Protein AF-A0A9J6ZEN1-F1 (afdb_monomer_lite)

InterPro domains:
  IPR059545 YkzI [PF27544] (34-91)

pLDDT: mean 80.87, std 17.88, range [38.81, 98.38]

Organism: NCBI:txid2994561

Foldseek 3Di:
DDDQDWDFDFDDDVNDTDTDTDRPDDDPPCDPVNVVVVVLLVVLVVVLVVLVVVLVVLVVQLVVCVVVVPPVSVVVSVVVNVVSVVSNVVSVD

Structure (mmCIF, N/CA/C/O backbone):
data_AF-A0A9J6ZEN1-F1
#
_entry.id   AF-A0A9J6ZEN1-F1
#
loop_
_atom_site.group_PDB
_atom_site.id
_atom_site.type_symbol
_atom_site.label_atom_id
_atom_site.label_alt_id
_atom_site.label_comp_id
_atom_site.label_asym_id
_atom_site.label_entity_id
_atom_site.label_seq_id
_atom_site.pdbx_PDB_ins_code
_atom_site.Cartn_x
_atom_site.Cartn_y
_atom_site.Cartn_z
_atom_site.occupancy
_atom_site.B_iso_or_equiv
_atom_site.auth_seq_id
_atom_site.auth_comp_id
_atom_site.auth_asym_id
_atom_site.auth_atom_id
_atom_site.pdbx_PDB_model_num
ATOM 1 N N . MET A 1 1 ? 18.842 10.508 -35.113 1.00 38.81 1 MET A N 1
ATOM 2 C CA . MET A 1 1 ? 18.265 10.651 -36.467 1.00 38.81 1 MET A CA 1
ATOM 3 C C . MET A 1 1 ? 18.799 9.481 -37.286 1.00 38.81 1 MET A C 1
ATOM 5 O O . MET A 1 1 ? 19.964 9.506 -37.642 1.00 38.81 1 MET A O 1
ATOM 9 N N . ASN A 1 2 ? 18.037 8.388 -37.422 1.00 42.50 2 ASN A N 1
ATOM 10 C CA . ASN A 1 2 ? 18.524 7.173 -38.091 1.00 42.50 2 ASN A CA 1
ATOM 11 C C . ASN A 1 2 ? 18.319 7.311 -39.602 1.00 42.50 2 ASN A C 1
ATOM 13 O O . ASN A 1 2 ? 17.180 7.349 -40.067 1.00 42.50 2 ASN A O 1
ATOM 17 N N . GLU A 1 3 ? 19.414 7.409 -40.355 1.00 43.97 3 GLU A N 1
ATOM 18 C CA . GLU A 1 3 ? 19.391 7.420 -41.816 1.00 43.97 3 GLU A CA 1
ATOM 19 C C . GLU A 1 3 ? 18.837 6.100 -42.355 1.00 43.97 3 GLU A C 1
ATOM 21 O O . GLU A 1 3 ? 19.393 5.016 -42.162 1.00 43.97 3 GLU A O 1
ATOM 26 N N . LYS A 1 4 ? 17.715 6.203 -43.061 1.00 50.59 4 LYS A N 1
ATOM 27 C CA . LYS A 1 4 ? 17.100 5.106 -43.795 1.00 50.59 4 LYS A CA 1
ATOM 28 C C . LYS A 1 4 ? 17.904 4.883 -45.078 1.00 50.59 4 LYS A C 1
ATOM 30 O O . LYS A 1 4 ? 17.661 5.548 -46.080 1.00 50.59 4 LYS A O 1
ATOM 35 N N . GLN A 1 5 ? 18.883 3.980 -45.055 1.00 56.41 5 GLN A N 1
ATOM 36 C CA . GLN A 1 5 ? 19.614 3.635 -46.276 1.00 56.41 5 GLN A CA 1
ATOM 37 C C . GLN A 1 5 ? 18.735 2.808 -47.218 1.00 56.41 5 GLN A C 1
ATOM 39 O O . GLN A 1 5 ? 18.325 1.693 -46.897 1.00 56.41 5 GLN A O 1
ATOM 44 N N . MET A 1 6 ? 18.461 3.367 -48.396 1.00 49.38 6 MET A N 1
ATOM 45 C CA . MET A 1 6 ? 17.757 2.700 -49.489 1.00 49.38 6 MET A CA 1
ATOM 46 C C . MET A 1 6 ? 18.803 2.021 -50.378 1.00 49.38 6 MET A C 1
ATOM 48 O O . MET A 1 6 ? 19.608 2.701 -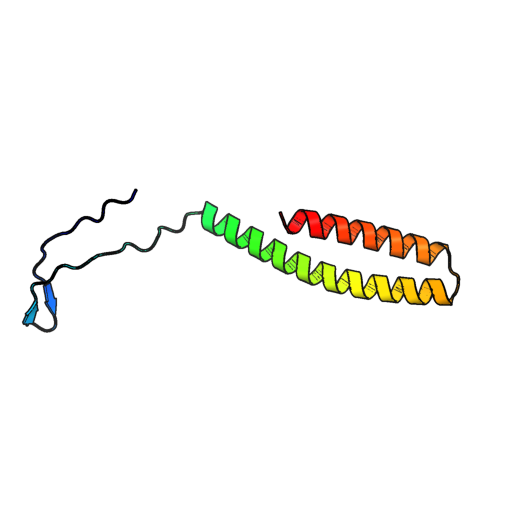51.011 1.00 49.38 6 MET A O 1
ATOM 52 N N . LYS A 1 7 ? 18.831 0.685 -50.407 1.00 57.22 7 LYS A N 1
ATOM 53 C CA . LYS A 1 7 ? 19.690 -0.079 -51.324 1.00 57.22 7 LYS A CA 1
ATOM 54 C C . LYS A 1 7 ? 18.827 -0.709 -52.412 1.00 57.22 7 LYS A C 1
ATOM 56 O O . LYS A 1 7 ? 17.908 -1.458 -52.098 1.00 57.22 7 LYS A O 1
ATOM 61 N N . ASN A 1 8 ? 19.149 -0.441 -53.678 1.00 50.12 8 ASN A N 1
ATOM 62 C CA . ASN A 1 8 ? 18.601 -1.201 -54.800 1.00 50.12 8 ASN A CA 1
ATOM 63 C C . ASN A 1 8 ? 19.223 -2.598 -54.770 1.00 50.12 8 ASN A C 1
ATOM 65 O O . ASN A 1 8 ? 20.417 -2.764 -55.006 1.00 50.12 8 ASN A O 1
ATOM 69 N N . THR A 1 9 ? 18.438 -3.609 -54.419 1.00 56.97 9 THR A N 1
ATOM 70 C CA . THR A 1 9 ? 18.859 -5.011 -54.471 1.00 56.97 9 THR A CA 1
ATOM 71 C C . THR A 1 9 ? 17.790 -5.791 -55.216 1.00 56.97 9 THR A C 1
ATOM 73 O O . THR A 1 9 ? 16.640 -5.823 -54.793 1.00 56.97 9 THR A O 1
ATOM 76 N N . SER A 1 10 ? 18.176 -6.408 -56.333 1.00 57.03 10 SER A N 1
ATOM 77 C CA . SER A 1 10 ? 17.345 -7.392 -57.026 1.00 57.03 10 SER A CA 1
ATOM 78 C C . SER A 1 10 ? 17.281 -8.656 -56.174 1.00 57.03 10 SER A C 1
ATOM 80 O O . SER A 1 10 ? 18.298 -9.322 -55.975 1.00 57.03 10 SER A O 1
ATOM 82 N N . ILE A 1 11 ? 16.098 -8.982 -55.658 1.00 63.75 11 ILE A N 1
ATOM 83 C CA . ILE A 1 11 ? 15.855 -10.199 -54.877 1.00 63.75 11 ILE A CA 1
ATOM 84 C C . ILE A 1 11 ? 14.934 -11.113 -55.682 1.00 63.75 11 ILE A C 1
ATOM 86 O O . ILE A 1 11 ? 14.037 -10.653 -56.389 1.00 63.75 11 ILE A O 1
ATOM 90 N N . ARG A 1 12 ? 15.163 -12.423 -55.594 1.00 65.31 12 ARG A N 1
ATOM 91 C CA . ARG A 1 12 ? 14.296 -13.426 -56.218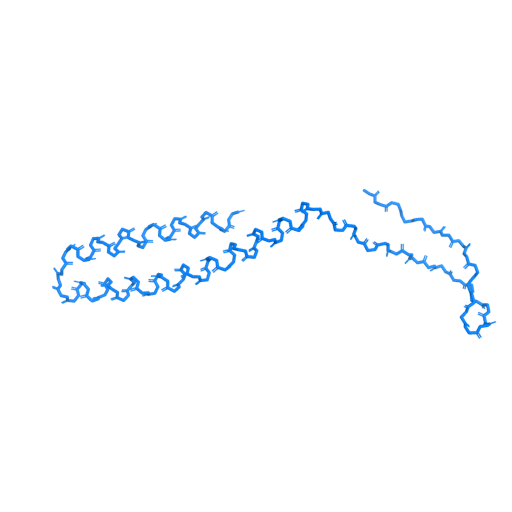 1.00 65.31 12 ARG A CA 1
ATOM 92 C C . ARG A 1 12 ? 13.331 -13.971 -55.176 1.00 65.31 12 ARG A C 1
ATOM 94 O O . ARG A 1 12 ? 13.776 -14.526 -54.175 1.00 65.31 12 ARG A O 1
ATOM 101 N N . ILE A 1 13 ? 12.030 -13.862 -55.434 1.00 60.88 13 ILE A N 1
ATOM 102 C CA . ILE A 1 13 ? 10.986 -14.530 -54.645 1.00 60.88 13 ILE A CA 1
ATOM 103 C C . ILE A 1 13 ? 10.449 -15.662 -55.516 1.00 60.88 13 ILE A C 1
ATOM 105 O O . ILE A 1 13 ? 9.920 -15.414 -56.596 1.00 60.88 13 ILE A O 1
ATOM 109 N N . ASN A 1 14 ? 10.644 -16.914 -55.093 1.00 65.25 14 ASN A N 1
ATOM 110 C CA . ASN A 1 14 ? 10.234 -18.107 -55.851 1.00 65.25 14 ASN A CA 1
ATOM 111 C C . ASN A 1 14 ? 10.745 -18.130 -57.308 1.00 65.25 14 ASN A C 1
ATOM 113 O O . ASN A 1 14 ? 10.035 -18.520 -58.227 1.00 65.25 14 ASN A O 1
ATOM 117 N N . GLY A 1 15 ? 11.981 -17.671 -57.529 1.00 69.44 15 GLY A N 1
ATOM 118 C CA . GLY A 1 15 ? 12.605 -17.635 -58.857 1.00 69.44 15 GLY A CA 1
ATOM 119 C C . GLY A 1 15 ? 12.178 -16.463 -59.749 1.00 69.44 15 GLY A C 1
ATOM 120 O O . GLY A 1 15 ? 12.815 -16.245 -60.778 1.00 69.44 15 GLY A O 1
ATOM 121 N N . ILE A 1 16 ? 11.184 -15.669 -59.341 1.00 71.44 16 ILE A N 1
ATOM 122 C CA . ILE A 1 16 ? 10.734 -14.483 -60.074 1.00 71.44 16 ILE A CA 1
ATOM 123 C C . ILE A 1 16 ? 11.584 -13.280 -59.635 1.00 71.44 16 ILE A C 1
ATOM 125 O O . ILE A 1 16 ? 11.679 -13.014 -58.430 1.00 71.44 16 ILE A O 1
ATOM 129 N N . PRO A 1 17 ? 12.239 -12.563 -60.570 1.00 66.25 17 PRO A N 1
ATOM 130 C CA . PRO A 1 17 ? 12.948 -11.334 -60.248 1.00 66.25 17 PRO A CA 1
ATOM 131 C C . PRO A 1 17 ? 11.934 -10.255 -59.867 1.00 66.25 17 PRO A C 1
ATOM 133 O O . PRO A 1 17 ? 11.028 -9.944 -60.638 1.00 66.25 17 PRO A O 1
ATOM 136 N N . PHE A 1 18 ? 12.085 -9.701 -58.669 1.00 65.44 18 PHE A N 1
ATOM 137 C CA . PHE A 1 18 ? 11.265 -8.597 -58.195 1.00 65.44 18 PHE A CA 1
ATOM 138 C C . PHE A 1 18 ? 12.156 -7.374 -57.975 1.00 65.44 18 PHE A C 1
ATOM 140 O O . PHE A 1 18 ? 13.079 -7.409 -57.156 1.00 65.44 18 PHE A O 1
ATOM 147 N N . GLU A 1 19 ? 11.879 -6.298 -58.711 1.00 66.50 19 GLU A N 1
ATOM 148 C CA . GLU A 1 19 ? 12.495 -4.993 -58.489 1.00 66.50 19 GLU A CA 1
ATOM 149 C C . GLU A 1 19 ? 11.566 -4.141 -57.626 1.00 66.50 19 GLU A C 1
ATOM 151 O O . GLU A 1 19 ? 10.446 -3.814 -58.015 1.00 66.50 19 GLU A O 1
ATOM 156 N N . GLY A 1 20 ? 12.025 -3.793 -56.428 1.00 63.53 20 GLY A N 1
ATOM 157 C CA . GLY A 1 20 ? 11.277 -2.942 -55.517 1.00 63.53 20 GLY A CA 1
ATOM 158 C C . GLY A 1 20 ? 12.169 -2.359 -54.435 1.00 63.53 20 GLY A C 1
ATOM 159 O O . GLY A 1 20 ? 13.237 -2.887 -54.121 1.00 63.53 20 GLY A O 1
ATOM 160 N N . THR A 1 21 ? 11.730 -1.243 -53.866 1.00 56.56 21 THR A N 1
ATOM 161 C CA . THR A 1 21 ? 12.457 -0.546 -52.807 1.00 56.56 21 THR A CA 1
ATOM 162 C C . THR A 1 21 ? 12.007 -1.079 -51.454 1.00 56.56 21 THR A C 1
ATOM 164 O O . THR A 1 21 ? 10.894 -0.811 -51.005 1.00 56.56 21 THR A O 1
ATOM 167 N N . PHE A 1 22 ? 12.869 -1.835 -50.780 1.00 60.44 22 PHE A N 1
ATOM 168 C CA . PHE A 1 22 ? 12.564 -2.396 -49.466 1.00 60.44 22 PHE A CA 1
ATOM 169 C C . PHE A 1 22 ? 13.159 -1.532 -48.360 1.00 60.44 22 PHE A C 1
ATOM 171 O O . PHE A 1 22 ? 14.321 -1.135 -48.401 1.00 60.44 22 PHE A O 1
ATOM 178 N N . SER A 1 23 ? 12.355 -1.254 -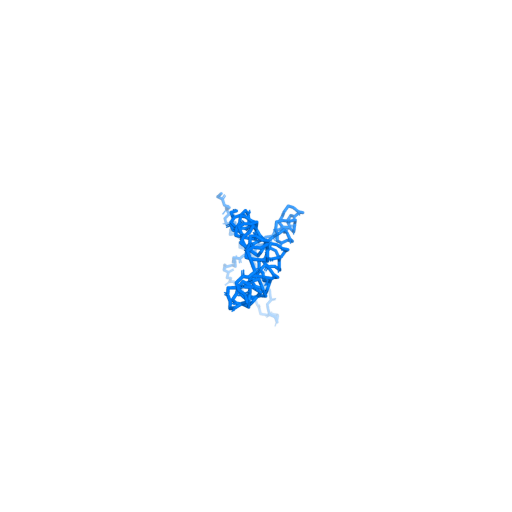47.337 1.00 50.91 23 SER A N 1
ATOM 179 C CA . SER A 1 23 ? 12.834 -0.637 -46.102 1.00 50.91 23 SER A CA 1
ATOM 180 C C . SER A 1 23 ? 13.187 -1.747 -45.117 1.00 50.91 23 SER A C 1
ATOM 182 O O . SER A 1 23 ? 12.300 -2.295 -44.472 1.00 50.91 23 SER A O 1
ATOM 184 N N . ILE A 1 24 ? 14.469 -2.101 -45.010 1.00 58.50 24 ILE A N 1
ATOM 185 C CA . ILE A 1 24 ? 14.939 -3.028 -43.974 1.00 58.50 24 ILE A CA 1
ATOM 186 C C . ILE A 1 24 ? 15.031 -2.240 -42.665 1.00 58.50 24 ILE A C 1
ATOM 188 O O . ILE A 1 24 ? 15.993 -1.512 -42.424 1.00 58.50 24 ILE A O 1
ATOM 192 N N . SER A 1 25 ? 14.004 -2.340 -41.827 1.00 54.03 25 SER A N 1
ATOM 193 C CA . SER A 1 25 ? 14.053 -1.856 -40.449 1.00 54.03 25 SER A CA 1
ATOM 194 C C . SER A 1 25 ? 14.727 -2.914 -39.580 1.00 54.03 25 SER A C 1
ATOM 196 O O . SER A 1 25 ? 14.155 -3.973 -39.331 1.00 54.03 25 SER A O 1
ATOM 198 N N . PHE A 1 26 ? 15.949 -2.638 -39.123 1.00 57.03 26 PHE A N 1
ATOM 199 C CA . PHE A 1 26 ? 16.588 -3.445 -38.087 1.00 57.03 26 PHE A CA 1
ATOM 200 C C . PHE A 1 26 ? 15.753 -3.352 -36.807 1.00 57.03 26 PHE A C 1
ATOM 202 O O . PHE A 1 26 ? 15.456 -2.249 -36.345 1.00 57.03 26 PHE A O 1
ATOM 209 N N . ALA A 1 27 ? 15.373 -4.501 -36.243 1.00 58.31 27 ALA A N 1
ATOM 210 C CA . ALA A 1 27 ? 14.778 -4.546 -34.914 1.00 58.31 27 ALA A CA 1
ATOM 211 C C . ALA A 1 27 ? 15.716 -3.825 -33.923 1.00 58.31 27 ALA A C 1
ATOM 213 O O . ALA A 1 27 ? 16.940 -3.983 -34.036 1.00 58.31 27 ALA A O 1
ATOM 214 N N . PRO A 1 28 ? 15.190 -3.011 -32.990 1.00 60.94 28 PRO A N 1
ATOM 215 C CA . PRO A 1 28 ? 16.031 -2.292 -32.044 1.00 60.94 28 PRO A CA 1
ATOM 216 C C . PRO A 1 28 ? 16.894 -3.298 -31.274 1.00 60.94 28 PRO A C 1
ATOM 218 O O . PRO A 1 28 ? 16.385 -4.278 -30.731 1.00 60.94 28 PRO A O 1
ATOM 221 N N . LYS A 1 29 ? 18.216 -3.080 -31.261 1.00 70.88 29 LYS A N 1
ATOM 222 C CA . LYS A 1 29 ? 19.132 -3.849 -30.413 1.00 70.88 29 LYS A CA 1
ATOM 223 C C . LYS A 1 29 ? 18.750 -3.567 -28.962 1.00 70.88 29 LYS A C 1
ATOM 225 O O . LYS A 1 29 ? 19.090 -2.507 -28.452 1.00 70.88 29 LYS A O 1
ATOM 230 N N . VAL A 1 30 ? 18.040 -4.501 -28.333 1.00 70.31 30 VAL A N 1
ATOM 231 C CA . VAL A 1 30 ? 17.721 -4.445 -26.903 1.00 70.31 30 VAL A CA 1
ATOM 232 C C . VAL A 1 30 ? 19.039 -4.417 -26.132 1.00 70.31 30 VAL A C 1
ATOM 234 O O . VAL A 1 30 ? 19.842 -5.350 -26.224 1.00 70.31 30 VAL A O 1
ATOM 237 N N . SER A 1 31 ? 19.295 -3.322 -25.424 1.00 79.75 31 SER A N 1
ATOM 238 C CA . SER A 1 31 ? 20.471 -3.170 -24.574 1.00 79.75 31 SER A CA 1
ATOM 239 C C . SER A 1 31 ? 20.230 -3.798 -23.200 1.00 79.75 31 SER A C 1
ATOM 241 O O . SER A 1 31 ? 19.097 -4.063 -22.798 1.00 79.75 31 SER A O 1
ATOM 243 N N . LYS A 1 32 ? 21.306 -4.030 -22.439 1.00 79.50 32 LYS A N 1
ATOM 244 C CA . LYS A 1 32 ? 21.182 -4.478 -21.042 1.00 79.50 32 LYS A CA 1
ATOM 245 C C . LYS A 1 32 ? 20.398 -3.470 -20.197 1.00 79.50 32 LYS A C 1
ATOM 247 O O . LYS A 1 32 ? 19.618 -3.882 -19.344 1.00 79.50 32 LYS A O 1
ATOM 252 N N . ASP A 1 33 ? 20.566 -2.180 -20.473 1.00 74.81 33 ASP A N 1
ATOM 253 C CA . ASP A 1 33 ? 19.872 -1.108 -19.761 1.00 74.81 33 ASP A CA 1
ATOM 254 C C . ASP A 1 33 ? 18.362 -1.137 -20.033 1.00 74.81 33 ASP A C 1
ATOM 256 O O . ASP A 1 33 ? 17.571 -0.936 -19.111 1.00 74.81 33 ASP A O 1
ATOM 260 N N . ASP A 1 34 ? 17.952 -1.494 -21.256 1.00 75.94 34 ASP A N 1
ATOM 261 C CA . ASP A 1 34 ? 16.537 -1.669 -21.611 1.00 75.94 34 ASP A CA 1
ATOM 262 C C . ASP A 1 34 ? 15.896 -2.820 -20.824 1.00 75.94 34 ASP A C 1
ATOM 264 O O . ASP A 1 34 ? 14.778 -2.688 -20.322 1.00 75.94 34 ASP A O 1
ATOM 268 N N . VAL A 1 35 ? 16.622 -3.931 -20.650 1.00 77.44 35 VAL A N 1
ATOM 269 C CA . VAL A 1 35 ? 16.159 -5.080 -19.852 1.00 77.44 35 VAL A CA 1
ATOM 270 C C . VAL A 1 35 ? 16.064 -4.714 -18.371 1.00 77.44 35 VAL A C 1
ATOM 272 O O . VAL A 1 35 ? 15.066 -5.029 -17.725 1.00 77.44 35 VAL A O 1
ATOM 275 N N . ILE A 1 36 ? 17.066 -4.016 -17.828 1.00 73.94 36 ILE A N 1
ATOM 276 C CA . ILE A 1 36 ? 17.070 -3.571 -16.425 1.00 73.94 36 ILE A CA 1
ATOM 277 C C . ILE A 1 36 ? 15.900 -2.620 -16.162 1.00 73.94 36 ILE A C 1
ATOM 279 O O . ILE A 1 36 ? 15.222 -2.750 -15.143 1.00 73.94 36 ILE A O 1
ATOM 283 N N . LYS A 1 37 ? 15.635 -1.684 -17.077 1.00 76.75 37 LYS A N 1
ATOM 284 C CA . LYS A 1 37 ? 14.508 -0.753 -16.970 1.00 76.75 37 LYS A CA 1
ATOM 285 C C . LYS A 1 37 ? 13.167 -1.485 -17.019 1.00 76.75 37 LYS A C 1
ATOM 287 O O . LYS A 1 37 ? 12.323 -1.250 -16.160 1.00 76.75 37 LYS A O 1
ATOM 292 N N . ALA A 1 38 ? 12.987 -2.407 -17.964 1.00 70.88 38 ALA A N 1
ATOM 293 C CA . ALA A 1 38 ? 11.772 -3.218 -18.055 1.00 70.88 38 ALA A CA 1
ATOM 294 C C . ALA A 1 38 ? 11.539 -4.059 -16.788 1.00 70.88 38 ALA A C 1
ATOM 296 O O . ALA A 1 38 ? 10.419 -4.128 -16.281 1.00 70.88 38 ALA A O 1
ATOM 297 N N . PHE A 1 39 ? 12.601 -4.644 -16.233 1.00 70.62 39 PHE A N 1
ATOM 298 C CA . PHE A 1 39 ? 12.527 -5.420 -14.998 1.00 70.62 39 PHE A CA 1
ATOM 299 C C . PHE A 1 39 ? 12.158 -4.558 -13.783 1.00 70.62 39 PHE A C 1
ATOM 301 O O . PHE A 1 39 ? 11.288 -4.942 -13.004 1.00 70.62 39 PHE A O 1
ATOM 308 N N . LYS A 1 40 ? 12.768 -3.372 -13.638 1.00 76.94 40 LYS A N 1
ATOM 309 C CA . LYS A 1 40 ? 12.416 -2.409 -12.580 1.00 76.94 40 LYS A CA 1
ATOM 310 C C . LYS A 1 40 ? 10.955 -1.974 -12.672 1.00 76.94 40 LYS A C 1
ATOM 312 O O . LYS A 1 40 ? 10.270 -1.984 -11.658 1.00 76.94 40 LYS A O 1
ATOM 317 N N . ASN A 1 41 ? 10.473 -1.677 -13.878 1.00 79.38 41 ASN A N 1
ATOM 318 C CA . ASN A 1 41 ? 9.076 -1.304 -14.101 1.00 79.38 41 ASN A CA 1
ATOM 319 C C . ASN A 1 41 ? 8.111 -2.445 -13.749 1.00 79.38 41 ASN A C 1
ATOM 321 O O . ASN A 1 41 ? 7.070 -2.200 -13.152 1.00 79.38 41 ASN A O 1
ATOM 325 N N . THR A 1 42 ? 8.468 -3.690 -14.086 1.00 84.31 42 THR A N 1
ATOM 326 C CA . THR A 1 42 ? 7.652 -4.870 -13.749 1.00 84.31 42 THR A CA 1
ATOM 327 C C . THR A 1 42 ? 7.561 -5.046 -12.235 1.00 84.31 42 THR A C 1
ATOM 329 O O . THR A 1 42 ? 6.464 -5.150 -11.701 1.00 84.31 42 THR A O 1
ATOM 332 N N . ARG A 1 43 ? 8.696 -4.966 -11.529 1.00 85.38 43 ARG A N 1
ATOM 333 C CA . ARG A 1 43 ? 8.722 -5.047 -10.061 1.00 85.38 43 ARG A CA 1
ATOM 334 C C . ARG A 1 43 ? 7.962 -3.914 -9.379 1.00 85.38 43 ARG A C 1
ATOM 336 O O . ARG A 1 43 ? 7.286 -4.157 -8.389 1.00 85.38 43 ARG A O 1
ATOM 343 N N . ALA A 1 44 ? 8.077 -2.688 -9.889 1.00 87.81 44 ALA A N 1
ATOM 344 C CA . ALA A 1 44 ? 7.322 -1.557 -9.360 1.00 87.81 44 ALA A CA 1
ATOM 345 C C . ALA A 1 44 ? 5.810 -1.784 -9.520 1.00 87.81 44 ALA A C 1
ATOM 347 O O . ALA A 1 44 ? 5.057 -1.574 -8.576 1.00 87.81 44 ALA A O 1
ATOM 348 N N . ALA A 1 45 ? 5.370 -2.298 -10.673 1.00 86.81 45 ALA A N 1
ATOM 349 C CA . ALA A 1 45 ? 3.966 -2.624 -10.915 1.00 86.81 45 ALA A CA 1
ATOM 350 C C . ALA A 1 45 ? 3.450 -3.769 -10.022 1.00 86.81 45 ALA A C 1
ATOM 352 O O . ALA A 1 45 ? 2.334 -3.690 -9.501 1.00 86.81 45 ALA A O 1
ATOM 353 N N . GLU A 1 46 ? 4.257 -4.813 -9.817 1.00 92.94 46 GLU A N 1
ATOM 354 C CA . GLU A 1 46 ? 3.957 -5.900 -8.874 1.00 92.94 46 GLU A CA 1
ATOM 355 C C . GLU A 1 46 ? 3.799 -5.349 -7.452 1.00 92.94 46 GLU A C 1
ATOM 357 O O . GLU A 1 46 ? 2.774 -5.584 -6.815 1.00 92.94 46 GLU A O 1
ATOM 362 N N . ARG A 1 47 ? 4.742 -4.515 -6.994 1.00 95.06 47 ARG A N 1
ATOM 363 C CA . ARG A 1 47 ? 4.683 -3.934 -5.649 1.00 95.06 47 ARG A CA 1
ATOM 364 C C . ARG A 1 47 ? 3.499 -2.987 -5.461 1.00 95.06 47 ARG A C 1
ATOM 366 O O . ARG A 1 47 ? 2.834 -3.062 -4.439 1.00 95.06 47 ARG A O 1
ATOM 373 N N . ILE A 1 48 ? 3.176 -2.150 -6.448 1.00 93.06 48 ILE A N 1
ATOM 374 C CA . ILE A 1 48 ? 1.967 -1.304 -6.408 1.00 93.06 48 ILE A CA 1
ATOM 375 C C . ILE A 1 48 ? 0.704 -2.166 -6.271 1.00 93.06 48 ILE A C 1
ATOM 377 O O . ILE A 1 48 ? -0.248 -1.773 -5.600 1.00 93.06 48 ILE A O 1
ATOM 381 N N . THR A 1 49 ? 0.681 -3.344 -6.897 1.00 93.50 49 THR A N 1
ATOM 382 C CA . THR A 1 49 ? -0.453 -4.270 -6.779 1.00 93.50 49 THR A CA 1
ATOM 383 C C . THR A 1 49 ? -0.563 -4.833 -5.363 1.00 93.50 49 THR A C 1
ATOM 385 O O . THR A 1 49 ? -1.657 -4.844 -4.808 1.00 93.50 49 THR A O 1
ATOM 388 N N . GLU A 1 50 ? 0.553 -5.234 -4.754 1.00 96.25 50 GLU A N 1
ATOM 389 C CA . GLU A 1 50 ? 0.590 -5.684 -3.354 1.00 96.25 50 GLU A CA 1
ATOM 390 C C . GLU A 1 50 ? 0.187 -4.573 -2.377 1.00 96.25 50 GLU A C 1
ATOM 392 O O . GLU A 1 50 ? -0.641 -4.804 -1.502 1.00 96.25 50 GLU A O 1
ATOM 397 N N . ILE A 1 51 ? 0.691 -3.349 -2.569 1.00 96.75 51 ILE A N 1
ATOM 398 C CA . ILE A 1 51 ? 0.356 -2.192 -1.726 1.00 96.75 51 ILE A CA 1
ATOM 399 C C . ILE A 1 51 ? -1.153 -1.938 -1.708 1.00 96.75 51 ILE A C 1
ATOM 401 O O . ILE A 1 51 ? -1.694 -1.602 -0.662 1.00 96.75 51 ILE A O 1
ATOM 405 N N . LYS A 1 52 ? -1.856 -2.116 -2.834 1.00 95.12 52 LYS A N 1
ATOM 406 C CA . LYS A 1 52 ? -3.321 -1.965 -2.870 1.00 95.12 52 LYS A CA 1
ATOM 407 C C . LYS A 1 52 ? -4.023 -2.973 -1.965 1.00 95.12 52 LYS A C 1
ATOM 409 O O . LYS A 1 52 ? -4.923 -2.585 -1.233 1.00 95.12 52 LYS A O 1
ATOM 414 N N . ILE A 1 53 ? -3.574 -4.227 -1.986 1.00 97.81 53 ILE A N 1
ATOM 415 C CA . ILE A 1 53 ? -4.107 -5.279 -1.112 1.00 97.81 53 ILE A CA 1
ATOM 416 C C . ILE A 1 53 ? -3.832 -4.920 0.352 1.00 97.81 53 ILE A C 1
ATOM 418 O O . ILE A 1 53 ? -4.745 -4.950 1.170 1.00 97.81 53 ILE A O 1
ATOM 422 N N . GLU A 1 54 ? -2.604 -4.506 0.675 1.00 97.81 54 GLU A N 1
ATOM 423 C CA . GLU A 1 54 ? -2.248 -4.091 2.037 1.00 97.81 54 GLU A CA 1
ATOM 424 C C . GLU A 1 54 ? -3.065 -2.872 2.502 1.00 97.81 54 GLU A C 1
ATOM 426 O O . GLU A 1 54 ? -3.467 -2.810 3.661 1.00 97.81 54 GLU A O 1
ATOM 431 N N . ILE A 1 55 ? -3.346 -1.906 1.619 1.00 97.75 55 ILE A N 1
ATOM 432 C CA . 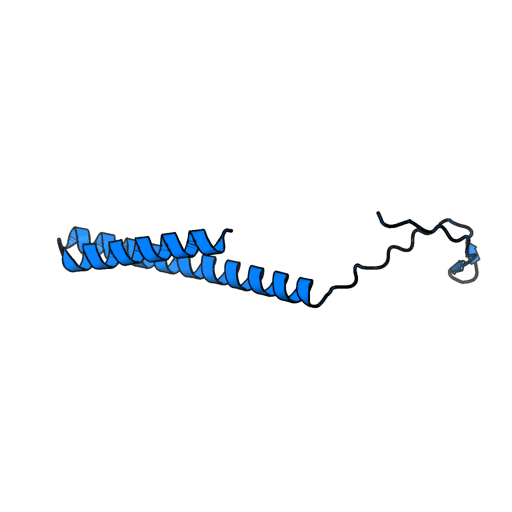ILE A 1 55 ? -4.207 -0.755 1.931 1.00 97.75 55 ILE A CA 1
ATOM 433 C C . ILE A 1 55 ? -5.622 -1.220 2.275 1.00 97.75 55 ILE A C 1
ATOM 435 O O . ILE A 1 55 ? -6.154 -0.775 3.291 1.00 97.75 55 ILE A O 1
ATOM 439 N N . ASP A 1 56 ? -6.212 -2.109 1.475 1.00 98.12 56 ASP A N 1
ATOM 440 C CA . ASP A 1 56 ? -7.556 -2.638 1.733 1.00 98.12 56 ASP A CA 1
ATOM 441 C C . ASP A 1 56 ? -7.609 -3.344 3.101 1.00 98.12 56 ASP A C 1
ATOM 443 O O . ASP A 1 56 ? -8.478 -3.050 3.924 1.00 98.12 56 ASP A O 1
ATOM 447 N N . GLU A 1 57 ? -6.611 -4.180 3.407 1.00 97.94 57 GLU A N 1
ATOM 448 C CA . GLU A 1 57 ? -6.482 -4.842 4.712 1.00 97.94 57 GLU A CA 1
ATOM 449 C C . GLU A 1 57 ? -6.366 -3.842 5.875 1.00 97.94 57 GLU A C 1
ATOM 451 O O . GLU A 1 57 ? -6.990 -4.018 6.927 1.00 97.94 57 GLU A O 1
ATOM 456 N N . GLN A 1 58 ? -5.575 -2.776 5.714 1.00 98.06 58 GLN A N 1
ATOM 457 C CA . GLN A 1 58 ? -5.419 -1.761 6.758 1.00 98.06 58 GLN A CA 1
ATOM 458 C C . GLN A 1 58 ? -6.667 -0.890 6.932 1.00 98.06 58 GLN A C 1
ATOM 460 O O . GLN A 1 58 ? -6.946 -0.457 8.051 1.00 98.06 58 GLN A O 1
ATOM 465 N N . LEU A 1 59 ? -7.434 -0.634 5.869 1.00 98.25 59 LEU A N 1
ATOM 466 C CA . LEU A 1 59 ? -8.712 0.076 5.965 1.00 98.25 59 LEU A CA 1
ATOM 467 C C . LEU A 1 59 ? -9.750 -0.752 6.725 1.00 98.25 59 LEU A C 1
ATOM 469 O O . LEU A 1 59 ? -10.453 -0.204 7.579 1.00 98.25 59 LEU A O 1
ATOM 473 N N . ASP A 1 60 ? -9.796 -2.062 6.490 1.00 98.19 60 ASP A N 1
ATOM 474 C CA . ASP A 1 60 ? -10.635 -2.978 7.266 1.00 98.19 60 ASP A CA 1
ATOM 475 C C . ASP A 1 60 ? -10.215 -3.001 8.743 1.00 98.19 60 ASP A C 1
ATOM 477 O O . ASP A 1 60 ? -11.056 -2.882 9.642 1.00 98.19 60 ASP A O 1
ATOM 481 N N . ALA A 1 61 ? -8.909 -3.080 9.018 1.00 97.44 61 ALA A N 1
ATOM 482 C CA . ALA A 1 61 ? -8.375 -3.016 10.378 1.00 97.44 61 ALA A CA 1
ATOM 483 C C . ALA A 1 61 ? -8.721 -1.690 11.076 1.00 97.44 61 ALA A C 1
ATOM 485 O O . ALA A 1 61 ? -9.148 -1.696 12.233 1.00 97.44 61 ALA A O 1
ATOM 486 N N . LEU A 1 62 ? -8.596 -0.562 10.372 1.00 98.06 62 LEU A N 1
ATOM 487 C CA . LEU A 1 62 ? -8.952 0.759 10.883 1.00 98.06 62 LEU A CA 1
ATOM 488 C C . LEU A 1 62 ? -10.452 0.862 11.173 1.00 98.06 62 LEU A C 1
ATOM 490 O O . LEU A 1 62 ? -10.837 1.365 12.226 1.00 98.06 62 LEU A O 1
ATOM 494 N N . SER A 1 63 ? -11.298 0.361 10.271 1.00 98.25 63 SER A N 1
ATOM 495 C CA . SER A 1 63 ? -12.753 0.342 10.449 1.00 98.25 63 SER A CA 1
ATOM 496 C C . SER A 1 63 ? -13.148 -0.434 11.705 1.00 98.25 63 SER A C 1
ATOM 498 O O . SER A 1 63 ? -13.915 0.068 12.530 1.00 98.25 63 SER A O 1
ATOM 500 N N . ASN A 1 64 ? -12.560 -1.615 11.907 1.00 98.06 64 ASN A N 1
ATOM 501 C CA . ASN A 1 64 ? -12.776 -2.416 13.111 1.00 98.06 64 ASN A CA 1
ATOM 502 C C . ASN A 1 64 ? -12.284 -1.690 14.371 1.00 98.06 64 ASN A C 1
ATOM 504 O O . ASN A 1 64 ? -13.011 -1.626 15.359 1.00 98.06 64 ASN A O 1
ATOM 508 N N . ALA A 1 65 ? -11.093 -1.090 14.327 1.00 98.00 65 ALA A N 1
ATOM 509 C CA . ALA A 1 65 ? -10.523 -0.359 15.457 1.00 98.00 65 ALA A CA 1
ATOM 510 C C . ALA A 1 65 ? -11.370 0.859 15.864 1.00 98.00 65 ALA A C 1
ATOM 512 O O . ALA A 1 65 ? -11.536 1.129 17.053 1.00 98.00 65 ALA A O 1
ATOM 513 N N . ILE A 1 66 ? -11.947 1.568 14.886 1.00 98.19 66 ILE A N 1
ATOM 514 C CA . ILE A 1 66 ? -12.895 2.664 15.125 1.00 98.19 66 ILE A CA 1
ATOM 515 C C . ILE A 1 66 ? -14.163 2.137 15.803 1.00 98.19 66 ILE A C 1
ATOM 517 O O . ILE A 1 66 ? -14.623 2.739 16.769 1.00 98.19 66 ILE A O 1
ATOM 521 N N . GLN A 1 67 ? -14.711 1.009 15.340 1.00 98.25 67 GLN A N 1
ATOM 522 C CA . GLN A 1 67 ? -15.914 0.408 15.929 1.00 98.25 67 GLN A CA 1
ATOM 523 C C . GLN A 1 67 ? -15.701 -0.062 17.372 1.00 98.25 67 GLN A C 1
ATOM 525 O O . GLN A 1 67 ? -16.627 0.005 18.177 1.00 98.25 67 GLN A O 1
ATOM 530 N N . THR A 1 68 ? -14.499 -0.532 17.706 1.00 98.00 68 THR A N 1
ATOM 531 C CA . THR A 1 68 ? -14.143 -0.965 19.066 1.00 98.00 68 THR A CA 1
ATOM 532 C C . THR A 1 68 ? -13.537 0.148 19.922 1.00 98.00 68 THR A C 1
ATOM 534 O O . THR A 1 68 ? -13.112 -0.127 21.041 1.00 98.00 68 THR A O 1
ATOM 537 N N . GLU A 1 69 ? -13.461 1.378 19.402 1.00 97.56 69 GLU A N 1
ATOM 538 C CA . GLU A 1 69 ? -12.835 2.546 20.039 1.00 97.56 69 GLU A CA 1
ATOM 539 C C . GLU A 1 69 ? -11.375 2.314 20.494 1.00 97.56 69 GLU A C 1
ATOM 541 O O . GLU A 1 69 ? -10.860 3.011 21.375 1.00 97.56 69 GLU A O 1
ATOM 546 N N . ASP A 1 70 ? -10.670 1.365 19.867 1.00 98.12 70 ASP A N 1
ATOM 547 C CA . ASP A 1 70 ? -9.285 1.030 20.202 1.00 98.12 70 ASP A CA 1
ATOM 548 C C . ASP A 1 70 ? -8.329 2.059 19.589 1.00 98.12 70 ASP A C 1
ATOM 550 O O . ASP A 1 70 ? -7.878 1.947 18.448 1.00 98.12 70 ASP A O 1
ATOM 554 N N . GLN A 1 71 ? -7.989 3.067 20.389 1.00 97.81 71 GLN A N 1
ATOM 555 C CA . GLN A 1 71 ? -7.099 4.159 19.991 1.00 97.81 71 GLN A CA 1
ATOM 556 C C . GLN A 1 71 ? -5.701 3.684 19.576 1.00 97.81 71 GLN A C 1
ATOM 558 O O . GLN A 1 71 ? -5.063 4.317 18.734 1.00 97.81 71 GLN A O 1
ATOM 563 N N . THR A 1 72 ? -5.216 2.571 20.134 1.00 98.00 72 THR A N 1
ATOM 564 C CA . THR A 1 72 ? -3.897 2.041 19.768 1.00 98.00 72 THR A CA 1
ATOM 565 C C . THR A 1 72 ? -3.956 1.426 18.379 1.00 98.00 72 THR A C 1
ATOM 567 O O . THR A 1 72 ? -3.126 1.747 17.527 1.00 98.00 72 THR A O 1
ATOM 570 N N . ALA A 1 73 ? -4.965 0.593 18.123 1.00 97.00 73 ALA A N 1
ATOM 571 C CA . ALA A 1 73 ? -5.170 -0.018 16.815 1.00 97.00 73 ALA A CA 1
ATOM 572 C C . ALA A 1 73 ? -5.458 1.032 15.727 1.00 97.00 73 ALA A C 1
ATOM 574 O O . ALA A 1 73 ? -4.897 0.937 14.635 1.00 97.00 73 ALA A O 1
ATOM 575 N N . ILE A 1 74 ? -6.229 2.082 16.040 1.00 98.25 74 ILE A N 1
ATOM 576 C CA . ILE A 1 74 ? -6.454 3.227 15.139 1.00 98.25 74 ILE A CA 1
ATOM 577 C C . ILE A 1 74 ? -5.122 3.877 14.754 1.00 98.25 74 ILE A C 1
ATOM 579 O O . ILE A 1 74 ? -4.860 4.098 13.569 1.00 98.25 74 ILE A O 1
ATOM 583 N N . GLN A 1 75 ? -4.263 4.169 15.736 1.00 98.31 75 GLN A N 1
ATOM 584 C CA . GLN A 1 75 ? -2.981 4.819 15.474 1.00 98.31 75 GLN A CA 1
ATOM 585 C C . GLN A 1 75 ? -2.053 3.933 14.635 1.00 98.31 75 GLN A C 1
ATOM 587 O O . GLN A 1 75 ? -1.402 4.428 13.714 1.00 98.31 75 GLN A O 1
ATOM 592 N N . VAL A 1 76 ? -2.002 2.631 14.926 1.00 98.12 76 VAL A N 1
ATOM 593 C CA . VAL A 1 76 ? -1.183 1.666 14.176 1.00 98.12 76 VAL A CA 1
ATOM 594 C C . VAL A 1 76 ? -1.646 1.569 12.723 1.00 98.12 76 VAL A C 1
ATOM 596 O O . VAL A 1 76 ? -0.823 1.739 11.823 1.00 98.12 76 VAL A O 1
ATOM 599 N N . ALA A 1 77 ? -2.945 1.368 12.486 1.00 97.56 77 ALA A N 1
ATOM 600 C CA . ALA A 1 77 ? -3.492 1.265 11.134 1.00 97.56 77 ALA A CA 1
ATOM 601 C C . ALA A 1 77 ? -3.294 2.570 10.342 1.00 97.56 77 ALA A C 1
ATOM 603 O O . ALA A 1 77 ? -2.886 2.543 9.184 1.00 97.56 77 ALA A O 1
ATOM 604 N N . THR A 1 78 ? -3.483 3.727 10.987 1.00 97.81 78 THR A N 1
ATOM 605 C CA . THR A 1 78 ? -3.264 5.045 10.364 1.00 97.81 78 THR A CA 1
ATOM 606 C C . THR A 1 78 ? -1.803 5.252 9.966 1.00 97.81 78 THR A C 1
ATOM 608 O O . THR A 1 78 ? -1.523 5.661 8.839 1.00 97.81 78 THR A O 1
ATOM 611 N N . ASN A 1 79 ? -0.860 4.933 10.860 1.00 98.38 79 ASN A N 1
ATOM 612 C CA . ASN A 1 79 ? 0.568 5.021 10.553 1.00 98.38 79 ASN A CA 1
ATOM 613 C C . ASN A 1 79 ? 0.923 4.112 9.375 1.00 98.38 79 ASN A C 1
ATOM 615 O O . ASN A 1 79 ? 1.620 4.539 8.455 1.00 98.38 79 ASN A O 1
ATOM 619 N N . LYS A 1 80 ? 0.392 2.884 9.365 1.00 97.94 80 LYS A N 1
ATOM 620 C CA . LYS A 1 80 ? 0.671 1.929 8.296 1.00 97.94 80 LYS A CA 1
ATOM 621 C C . LYS A 1 80 ? 0.114 2.383 6.948 1.00 97.94 80 LYS A C 1
ATOM 623 O O . LYS A 1 80 ? 0.817 2.300 5.944 1.00 97.94 80 LYS A O 1
ATOM 628 N N . LEU A 1 81 ? -1.098 2.934 6.924 1.00 98.25 81 LEU A N 1
ATOM 629 C CA . LEU A 1 81 ? -1.683 3.536 5.722 1.00 98.25 81 LEU A CA 1
ATOM 630 C C . LEU A 1 81 ? -0.830 4.694 5.187 1.00 98.25 81 LEU A C 1
ATOM 632 O O . LEU A 1 81 ? -0.639 4.811 3.978 1.00 98.25 81 LEU A O 1
ATOM 63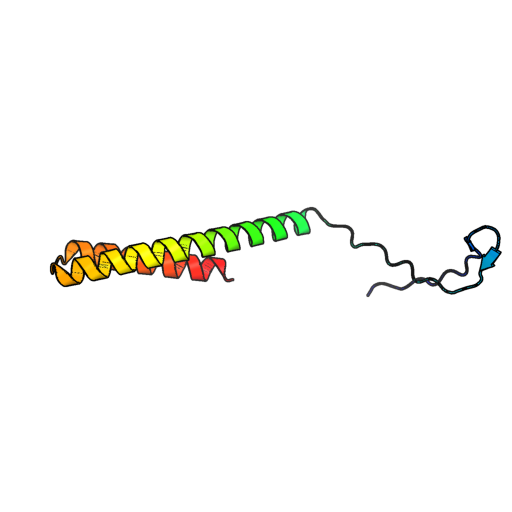6 N N . GLN A 1 82 ? -0.274 5.528 6.068 1.00 98.00 82 GLN A N 1
ATOM 637 C CA . GLN A 1 82 ? 0.596 6.633 5.663 1.00 98.00 82 GLN A CA 1
ATOM 638 C C . GLN A 1 82 ? 1.933 6.146 5.078 1.00 98.00 82 GLN A C 1
ATOM 640 O O . GLN A 1 82 ? 2.420 6.719 4.096 1.00 98.00 82 GLN A O 1
ATOM 645 N N . GLU A 1 83 ? 2.513 5.084 5.642 1.00 97.94 83 GLU A N 1
ATOM 646 C CA . GLU A 1 83 ? 3.697 4.417 5.085 1.00 97.94 83 GLU A CA 1
ATOM 647 C C . GLU A 1 83 ? 3.417 3.871 3.681 1.00 97.94 83 GLU A C 1
ATOM 649 O O . GLU A 1 83 ? 4.144 4.202 2.745 1.00 97.94 83 GLU A O 1
ATOM 654 N N . LEU A 1 84 ? 2.333 3.104 3.522 1.00 97.31 84 LEU A N 1
ATOM 655 C CA . LEU A 1 84 ? 1.941 2.488 2.249 1.00 97.31 84 LEU A CA 1
ATOM 656 C C . LEU A 1 84 ? 1.643 3.531 1.169 1.00 97.31 84 LEU A C 1
ATOM 658 O O . LEU A 1 84 ? 2.066 3.388 0.023 1.00 97.31 84 LEU A O 1
ATOM 662 N N . HIS A 1 85 ? 0.972 4.623 1.538 1.00 95.25 85 HIS A N 1
ATOM 663 C CA . HIS A 1 85 ? 0.732 5.741 0.630 1.00 95.25 85 HIS A CA 1
ATOM 664 C C . HIS A 1 85 ? 2.046 6.388 0.165 1.00 95.25 85 HIS A C 1
ATOM 666 O O . HIS A 1 85 ? 2.222 6.666 -1.020 1.00 95.25 85 HIS A O 1
ATOM 672 N N . THR A 1 86 ? 2.996 6.589 1.082 1.00 95.81 86 THR A N 1
ATOM 673 C CA . THR A 1 86 ? 4.312 7.154 0.748 1.00 95.81 86 THR A CA 1
ATOM 674 C C . THR A 1 86 ? 5.106 6.220 -0.163 1.00 95.81 86 THR A C 1
ATOM 676 O O . THR A 1 86 ? 5.712 6.682 -1.129 1.00 95.81 86 THR A O 1
ATOM 679 N N . GLU A 1 87 ? 5.084 4.915 0.112 1.00 95.06 87 GLU A N 1
ATOM 680 C CA . GLU A 1 87 ? 5.727 3.898 -0.723 1.00 95.06 87 GLU A CA 1
ATOM 681 C C . GLU A 1 87 ? 5.131 3.885 -2.140 1.00 95.06 87 GLU A C 1
ATOM 683 O O . GLU A 1 87 ? 5.877 3.935 -3.117 1.00 95.06 87 GLU A O 1
ATOM 688 N N . SER A 1 88 ? 3.799 3.911 -2.269 1.00 93.25 88 SER A N 1
ATOM 689 C CA . SER A 1 88 ? 3.119 3.945 -3.572 1.00 93.25 88 SER A CA 1
ATOM 690 C C . SER A 1 88 ? 3.550 5.149 -4.409 1.00 93.25 88 SER A C 1
ATOM 692 O O . SER A 1 88 ? 3.890 4.997 -5.580 1.00 93.25 88 SER A O 1
ATOM 694 N N . LEU A 1 89 ? 3.610 6.341 -3.805 1.00 91.62 89 LEU A N 1
ATOM 695 C CA . LEU A 1 89 ? 4.045 7.557 -4.498 1.00 91.62 89 LEU A CA 1
ATOM 696 C C . LEU A 1 89 ? 5.498 7.475 -4.981 1.00 91.62 89 LEU A C 1
ATOM 698 O O . LEU A 1 89 ? 5.827 8.034 -6.022 1.00 91.62 89 LEU A O 1
ATOM 702 N N . GLN A 1 90 ? 6.375 6.784 -4.249 1.00 90.69 90 GLN A N 1
ATOM 703 C CA . GLN A 1 90 ? 7.770 6.593 -4.658 1.00 90.69 90 GLN A CA 1
ATOM 704 C C . GLN A 1 90 ? 7.919 5.616 -5.830 1.00 90.69 90 GLN A C 1
ATOM 706 O O . GLN A 1 90 ? 8.924 5.677 -6.536 1.00 90.69 90 GLN A O 1
ATOM 711 N N . LEU A 1 91 ? 6.950 4.721 -6.033 1.00 88.75 91 LEU A N 1
ATOM 712 C CA . LEU A 1 91 ? 6.958 3.723 -7.106 1.00 88.75 91 LEU A CA 1
ATOM 713 C C . LEU A 1 91 ? 6.304 4.218 -8.405 1.00 88.75 91 LEU A C 1
ATOM 715 O O . LEU A 1 91 ? 6.551 3.638 -9.461 1.00 88.75 91 LEU A O 1
ATOM 719 N N . GLU A 1 92 ? 5.474 5.262 -8.340 1.00 76.44 92 GLU A N 1
ATOM 720 C CA . GLU A 1 92 ? 4.802 5.865 -9.503 1.00 76.44 92 GLU A CA 1
ATOM 721 C C . GLU A 1 92 ? 5.684 6.851 -10.304 1.00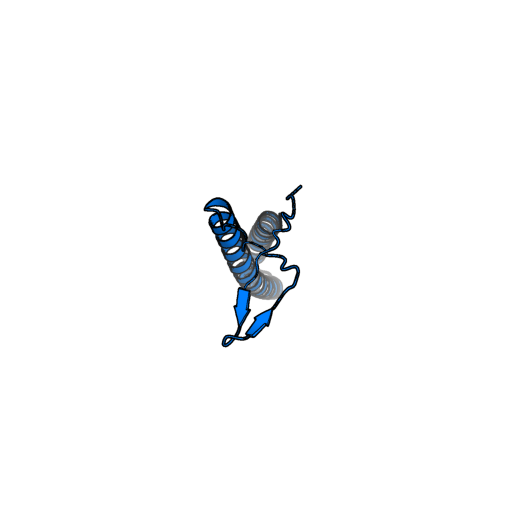 76.44 92 GLU A C 1
ATOM 723 O O . GLU A 1 92 ? 5.299 7.242 -11.410 1.00 76.44 92 GLU A O 1
ATOM 728 N N . ILE A 1 93 ? 6.854 7.241 -9.777 1.00 57.47 93 ILE A N 1
ATOM 729 C CA . ILE A 1 93 ? 7.810 8.206 -10.370 1.00 57.47 93 ILE A CA 1
ATOM 730 C C . ILE A 1 93 ? 8.964 7.476 -11.072 1.00 57.47 93 ILE A C 1
ATOM 732 O O . ILE A 1 93 ? 9.330 7.896 -12.197 1.00 57.47 93 ILE A O 1
#

Radius of gyration: 27.94 Å; chains: 1; bounding box: 37×29×80 Å

Secondary structure (DSSP, 8-state):
----------EEETTEEE-------PPP---HHHHHHHHHHHHHHHHHHHHHHHHHHHHHHHHHHHHTT-HHHHHHHHHHHHHHHHHHHHH--

Sequence (93 aa):
MNEKQMKNTSIRINGIPFEGTFSISFAPKVSKDDVIKAFKNTRAAERITEIKIEIDEQLDALSNAIQTEDQTAIQVATNKLQELHTESLQLEI